Protein AF-0000000085184169 (afdb_homodimer)

pLDDT: mean 70.83, std 19.72, range [29.75, 92.44]

Nearest PDB structures (foldseek):
  7ytu-assembly1_A  TM=5.745E-01  e=2.292E+00  Vaccinia virus WR
  7ytt-assembly1_A  TM=5.102E-01  e=4.987E+00  Vaccinia virus WR
  7ytu-assembly1_A  TM=5.748E-01  e=1.901E+00  Vaccinia virus WR
  7ytt-assembly1_A  TM=4.605E-01  e=4.150E+00  Vaccinia virus WR

Structure (mmCIF, N/CA/C/O backbone):
data_AF-0000000085184169-model_v1
#
loop_
_entity.id
_entity.type
_entity.pdbx_description
1 polymer 'Uncharacterized protein'
#
loop_
_atom_site.group_PDB
_atom_site.id
_atom_site.type_symbol
_atom_site.label_atom_id
_atom_site.label_alt_id
_atom_site.label_comp_id
_atom_site.label_asym_id
_atom_site.label_entity_id
_atom_site.label_seq_id
_atom_site.pdbx_PDB_ins_code
_atom_site.Cartn_x
_atom_site.Cartn_y
_atom_site.Cartn_z
_atom_site.occupancy
_atom_site.B_iso_or_equiv
_atom_site.auth_seq_id
_atom_site.auth_comp_id
_atom_site.auth_asym_id
_atom_site.auth_atom_id
_atom_site.pdbx_PDB_model_num
ATOM 1 N N . MET A 1 1 ? -4.742 10.766 -18.672 1 29.75 1 MET A N 1
ATOM 2 C CA . MET A 1 1 ? -4.859 9.438 -19.266 1 29.75 1 MET A CA 1
ATOM 3 C C . MET A 1 1 ? -4 8.43 -18.516 1 29.75 1 MET A C 1
ATOM 5 O O . MET A 1 1 ? -2.791 8.617 -18.375 1 29.75 1 MET A O 1
ATOM 9 N N . THR A 1 2 ? -4.477 7.855 -17.516 1 32.53 2 THR A N 1
ATOM 10 C CA . THR A 1 2 ? -3.725 6.953 -16.641 1 32.53 2 THR A CA 1
ATOM 11 C C . THR A 1 2 ? -3.336 5.684 -17.391 1 32.53 2 THR A C 1
ATOM 13 O O . THR A 1 2 ? -4.191 5.016 -17.984 1 32.53 2 THR A O 1
ATOM 16 N N . LYS A 1 3 ? -2.145 5.668 -18.109 1 31.45 3 LYS A N 1
ATOM 17 C CA . LYS A 1 3 ? -1.745 4.461 -18.828 1 31.45 3 LYS A CA 1
ATOM 18 C C . LYS A 1 3 ? -1.496 3.307 -17.859 1 31.45 3 LYS A C 1
ATOM 20 O O . LYS A 1 3 ? -0.647 3.408 -16.969 1 31.45 3 LYS A O 1
ATOM 25 N N . ARG A 1 4 ? -2.508 2.557 -17.688 1 34.22 4 ARG A N 1
ATOM 26 C CA . ARG A 1 4 ? -2.357 1.307 -16.953 1 34.22 4 ARG A CA 1
ATOM 27 C C . ARG A 1 4 ? -1.488 0.318 -17.719 1 34.22 4 ARG A C 1
ATOM 29 O O . ARG A 1 4 ? -1.688 0.11 -18.922 1 34.22 4 ARG A O 1
ATOM 36 N N . THR A 1 5 ? -0.22 0.307 -17.391 1 34.56 5 THR A N 1
ATOM 37 C CA . THR A 1 5 ? 0.512 -0.772 -18.047 1 34.56 5 THR A CA 1
ATOM 38 C C . THR A 1 5 ?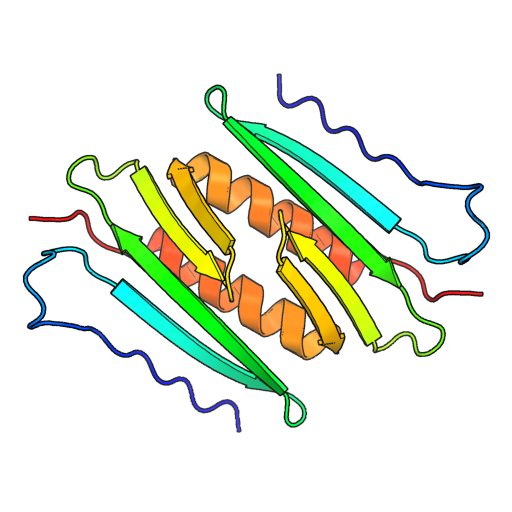 0.56 -2.012 -17.156 1 34.56 5 THR A C 1
ATOM 40 O O . THR A 1 5 ? 0.965 -1.933 -16 1 34.56 5 THR A O 1
ATOM 43 N N . VAL A 1 6 ? -0.327 -2.863 -17.344 1 34.16 6 VAL A N 1
ATOM 44 C CA . VAL A 1 6 ? -0.255 -4.172 -16.703 1 34.16 6 VAL A CA 1
ATOM 45 C C . VAL A 1 6 ? 0.747 -5.055 -17.453 1 34.16 6 VAL A C 1
ATOM 47 O O . VAL A 1 6 ? 0.653 -5.219 -18.672 1 34.16 6 VAL A O 1
ATOM 50 N N . LYS A 1 7 ? 1.965 -5 -17.016 1 36.88 7 LYS A N 1
ATOM 51 C CA . LYS A 1 7 ? 2.869 -5.949 -17.656 1 36.88 7 LYS A CA 1
ATOM 52 C C . LYS A 1 7 ? 2.824 -7.309 -16.969 1 36.88 7 LYS A C 1
ATOM 54 O O . LYS A 1 7 ? 2.871 -7.383 -15.734 1 36.88 7 LYS A O 1
ATOM 59 N N . THR A 1 8 ? 2.209 -8.148 -17.578 1 34.47 8 THR A N 1
ATOM 60 C CA . THR A 1 8 ? 2.252 -9.523 -17.109 1 34.47 8 THR A CA 1
ATOM 61 C C . THR A 1 8 ? 3.543 -10.211 -17.562 1 34.47 8 THR A C 1
ATOM 63 O O . THR A 1 8 ? 4.004 -10.008 -18.688 1 34.47 8 THR A O 1
ATOM 66 N N . PHE A 1 9 ? 4.527 -10.117 -16.781 1 35.84 9 PHE A N 1
ATOM 67 C CA . PHE A 1 9 ? 5.746 -10.758 -17.25 1 35.84 9 PHE A CA 1
ATOM 68 C C . PHE A 1 9 ? 5.543 -12.266 -17.406 1 35.84 9 PHE A C 1
ATOM 70 O O . PHE A 1 9 ? 5.109 -12.93 -16.453 1 35.84 9 PHE A O 1
ATOM 77 N N . GLU A 1 10 ? 5.145 -12.547 -18.688 1 34.81 10 GLU A N 1
ATOM 78 C CA . GLU A 1 10 ? 5.043 -13.969 -19.016 1 34.81 10 GLU A CA 1
ATOM 79 C C . GLU A 1 10 ? 6.344 -14.703 -18.703 1 34.81 10 GLU A C 1
ATOM 81 O O . GLU A 1 10 ? 6.324 -15.852 -18.266 1 34.81 10 GLU A O 1
ATOM 86 N N . GLU A 1 11 ? 7.457 -14.219 -19.359 1 36.12 11 GLU A N 1
ATOM 87 C CA . GLU A 1 11 ? 8.562 -15.133 -19.625 1 36.12 11 GLU A CA 1
ATOM 88 C C . GLU A 1 11 ? 9.445 -15.32 -18.391 1 36.12 11 GLU A C 1
ATOM 90 O O . GLU A 1 11 ? 10.469 -16 -18.453 1 36.12 11 GLU A O 1
ATOM 95 N N . ARG A 1 12 ? 9.656 -14.289 -17.609 1 37.22 12 ARG A N 1
ATOM 96 C CA . ARG A 1 12 ? 10.727 -14.727 -16.719 1 37.22 12 ARG A CA 1
ATOM 97 C C . ARG A 1 12 ? 10.297 -15.938 -15.898 1 37.22 12 ARG A C 1
ATOM 99 O O . ARG A 1 12 ? 9.117 -16.078 -15.562 1 37.22 12 ARG A O 1
ATOM 106 N N . PRO A 1 13 ? 11.227 -17.031 -15.852 1 34.22 13 PRO A N 1
ATOM 107 C CA . PRO A 1 13 ? 11.047 -18.297 -15.141 1 34.22 13 PRO A CA 1
ATOM 108 C C . PRO A 1 13 ? 10.305 -18.141 -13.82 1 34.22 13 PRO A C 1
ATOM 110 O O . PRO A 1 13 ? 9.797 -19.125 -13.266 1 34.22 13 PRO A O 1
ATOM 113 N N . LEU A 1 14 ? 10.836 -17.312 -12.891 1 37.56 14 LEU A N 1
ATOM 114 C CA . LEU A 1 14 ? 9.992 -17.531 -11.719 1 37.56 14 LEU A CA 1
ATOM 115 C C . LEU A 1 14 ? 8.531 -17.234 -12.039 1 37.56 14 LEU A C 1
ATOM 117 O O . LEU A 1 14 ? 8.211 -16.141 -12.516 1 37.56 14 LEU A O 1
ATOM 121 N N . ASP A 1 15 ? 7.762 -18.125 -12.625 1 38.25 15 ASP A N 1
ATOM 122 C CA . ASP A 1 15 ? 6.375 -18.375 -13.008 1 38.25 15 ASP A CA 1
ATOM 123 C C . ASP A 1 15 ? 5.422 -17.469 -12.219 1 38.25 15 ASP A C 1
ATOM 125 O O . ASP A 1 15 ? 4.219 -17.734 -12.156 1 38.25 15 ASP A O 1
ATOM 129 N N . HIS A 1 16 ? 6.062 -16.578 -11.469 1 48.12 16 HIS A N 1
ATOM 130 C CA . HIS A 1 16 ? 5.285 -15.773 -10.547 1 48.12 16 HIS A CA 1
ATOM 131 C C . HIS A 1 16 ? 4.582 -14.633 -11.273 1 48.12 16 HIS A C 1
ATOM 133 O O . HIS A 1 16 ? 5.148 -14.023 -12.1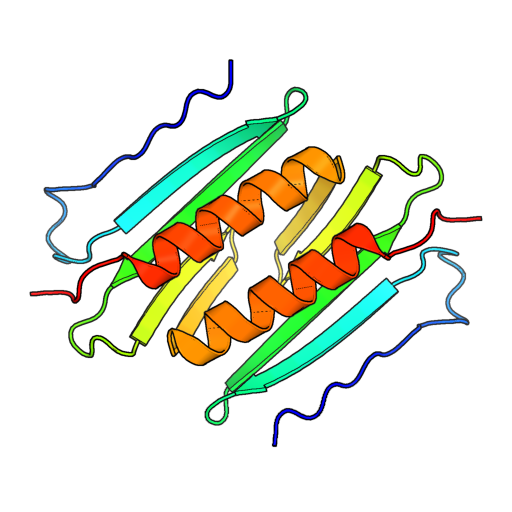8 1 48.12 16 HIS A O 1
ATOM 139 N N . ILE A 1 17 ? 3.297 -14.867 -11.445 1 48.12 17 ILE A N 1
ATOM 140 C CA . ILE A 1 17 ? 2.418 -13.836 -11.984 1 48.12 17 ILE A CA 1
ATOM 141 C C . ILE A 1 17 ? 2.682 -12.508 -11.273 1 48.12 17 ILE A C 1
ATOM 143 O O . ILE A 1 17 ? 2.625 -12.438 -10.039 1 48.12 17 ILE A O 1
ATOM 147 N N . ILE A 1 18 ? 3.604 -11.773 -12 1 56.69 18 ILE A N 1
ATOM 148 C CA . ILE A 1 18 ? 3.834 -10.422 -11.492 1 56.69 18 ILE A CA 1
ATOM 149 C C . ILE A 1 18 ? 2.812 -9.461 -12.094 1 56.69 18 ILE A C 1
ATOM 151 O O . ILE A 1 18 ? 2.611 -9.445 -13.312 1 56.69 18 ILE A O 1
ATOM 155 N N . GLU A 1 19 ? 1.921 -9.07 -11.328 1 58.66 19 GLU A N 1
ATOM 156 C CA . GLU A 1 19 ? 1.158 -7.906 -11.773 1 58.66 19 GLU A CA 1
ATOM 157 C C . GLU A 1 19 ? 1.869 -6.609 -11.406 1 58.66 19 GLU A C 1
ATOM 159 O O . GLU A 1 19 ? 2.209 -6.391 -10.242 1 58.66 19 GLU A O 1
ATOM 164 N N . SER A 1 20 ? 2.535 -6.004 -12.43 1 62.53 20 SER A N 1
ATOM 165 C CA . SER A 1 20 ? 3.146 -4.699 -12.195 1 62.53 20 SER A CA 1
ATOM 166 C C . SER A 1 20 ? 2.34 -3.586 -12.852 1 62.53 20 SER A C 1
ATOM 168 O O . SER A 1 20 ? 1.81 -3.762 -13.953 1 62.53 20 SER A O 1
ATOM 170 N N . GLU A 1 21 ? 1.986 -2.6 -12.109 1 65.94 21 GLU A N 1
ATOM 171 C CA . GLU A 1 21 ? 1.273 -1.44 -12.633 1 65.94 21 GLU A CA 1
ATOM 172 C C . GLU A 1 21 ? 2.004 -0.144 -12.297 1 65.94 21 GLU A C 1
ATOM 174 O O . GLU A 1 21 ? 2.635 -0.037 -11.242 1 65.94 21 GLU A O 1
ATOM 179 N N . THR A 1 22 ? 2.23 0.667 -13.273 1 68.62 22 THR A N 1
ATOM 180 C CA . THR A 1 22 ? 2.635 2.045 -13.016 1 68.62 22 THR A CA 1
ATOM 181 C C . THR A 1 22 ? 1.45 2.994 -13.18 1 68.62 22 THR A C 1
ATOM 183 O O . THR A 1 22 ? 0.812 3.02 -14.234 1 68.62 22 THR A O 1
ATOM 186 N N . VAL A 1 23 ? 0.993 3.582 -12.078 1 60.34 23 VAL A N 1
ATOM 187 C CA . VAL A 1 23 ? -0.113 4.535 -12.094 1 60.34 23 VAL A CA 1
ATOM 188 C C . VAL A 1 23 ? 0.431 5.957 -12.172 1 60.34 23 VAL A C 1
ATOM 190 O O . VAL A 1 23 ? 1.213 6.383 -11.32 1 60.34 23 VAL A O 1
ATOM 193 N N . ASP A 1 24 ? 0.303 6.547 -13.227 1 62.19 24 ASP A N 1
ATOM 194 C CA . ASP A 1 24 ? 0.698 7.941 -13.398 1 62.19 24 ASP A CA 1
ATOM 195 C C . ASP A 1 24 ? -0.417 8.891 -12.969 1 62.19 24 ASP A C 1
ATOM 197 O O . ASP A 1 24 ? -1.548 8.789 -13.445 1 62.19 24 ASP A O 1
ATOM 201 N N . TYR A 1 25 ? -0.152 9.445 -11.883 1 58.19 25 TYR A N 1
ATOM 202 C CA . TYR A 1 25 ? -1.092 10.445 -11.398 1 58.19 25 TYR A CA 1
ATOM 203 C C . TYR A 1 25 ? -0.384 11.766 -11.125 1 58.19 25 TYR A C 1
ATOM 205 O O . TYR A 1 25 ? 0.627 11.805 -10.414 1 58.19 25 TYR A O 1
ATOM 213 N N . ASP A 1 26 ? -1.024 12.898 -11.57 1 57.56 26 ASP A N 1
ATOM 214 C CA . ASP A 1 26 ? -0.534 14.266 -11.391 1 57.56 26 ASP A CA 1
ATOM 215 C C . ASP A 1 26 ? 0.969 14.344 -11.648 1 57.56 26 ASP A C 1
ATOM 217 O O . ASP A 1 26 ? 1.713 14.906 -10.852 1 57.56 26 ASP A O 1
ATOM 221 N N . ASN A 1 27 ? 1.417 13.617 -12.672 1 59.91 27 ASN A N 1
ATOM 222 C CA . ASN A 1 27 ? 2.805 13.602 -13.117 1 59.91 27 ASN A CA 1
ATOM 223 C C . ASN A 1 27 ? 3.691 12.805 -12.172 1 59.91 27 ASN A C 1
ATOM 225 O O . ASN A 1 27 ? 4.863 13.133 -11.984 1 59.91 27 ASN A O 1
ATOM 229 N N . ARG A 1 28 ? 2.977 12.133 -11.352 1 62.84 28 ARG A N 1
ATOM 230 C CA . ARG A 1 28 ? 3.748 11.219 -10.508 1 62.84 28 ARG A CA 1
ATOM 231 C C . ARG A 1 28 ? 3.387 9.773 -10.797 1 62.84 28 ARG A C 1
ATOM 233 O O . ARG A 1 28 ? 2.275 9.477 -11.25 1 62.84 28 ARG A O 1
ATOM 240 N N . SER A 1 29 ? 4.516 8.984 -10.719 1 68.12 29 SER A N 1
ATOM 241 C CA . SER A 1 29 ? 4.332 7.57 -11.047 1 68.12 29 SER A CA 1
ATOM 242 C C . SER A 1 29 ? 4.312 6.707 -9.789 1 68.12 29 SER A C 1
ATOM 244 O O . SER A 1 29 ? 5.102 6.922 -8.867 1 68.12 29 SER A O 1
ATOM 246 N N . PHE A 1 30 ? 3.156 5.902 -9.688 1 77.19 30 PHE A N 1
ATOM 247 C CA . PHE A 1 30 ? 3.043 4.855 -8.68 1 77.19 30 PHE A CA 1
ATOM 248 C C . PHE A 1 30 ? 3.207 3.477 -9.312 1 77.19 30 PHE A C 1
ATOM 250 O O . PHE A 1 30 ? 2.322 3.01 -10.031 1 77.19 30 PHE A O 1
ATOM 257 N N . ALA A 1 31 ? 4.48 3.021 -9.039 1 77.06 31 ALA A N 1
ATOM 258 C CA . ALA A 1 31 ? 4.77 1.71 -9.617 1 77.06 31 ALA A CA 1
ATOM 259 C C . ALA A 1 31 ? 4.809 0.635 -8.531 1 77.06 31 ALA A C 1
ATOM 261 O O . ALA A 1 31 ? 5.332 0.866 -7.438 1 77.06 31 ALA A O 1
ATOM 262 N N . PHE A 1 32 ? 4.133 -0.476 -8.805 1 83.44 32 PHE A N 1
ATOM 263 C CA . PHE A 1 32 ? 4.211 -1.62 -7.906 1 83.44 32 PHE A CA 1
ATOM 264 C C . PHE A 1 32 ? 4.281 -2.924 -8.695 1 83.44 32 PHE A C 1
ATOM 266 O O . PHE A 1 32 ? 4.008 -2.945 -9.898 1 83.44 32 PHE A O 1
ATOM 273 N N . SER A 1 33 ? 4.727 -3.977 -8.055 1 82.94 33 SER A N 1
ATOM 274 C CA . SER A 1 33 ? 4.68 -5.344 -8.562 1 82.94 33 SER A CA 1
ATOM 275 C C . SER A 1 33 ? 4.113 -6.301 -7.512 1 82.94 33 SER A C 1
ATOM 277 O O . SER A 1 33 ? 4.363 -6.137 -6.316 1 82.94 33 SER A O 1
ATOM 279 N N . VAL A 1 34 ? 3.334 -7.199 -7.957 1 85.19 34 VAL A N 1
ATOM 280 C CA . VAL A 1 34 ? 2.783 -8.242 -7.098 1 85.19 34 VAL A CA 1
ATOM 281 C C . VAL A 1 34 ? 3.127 -9.617 -7.672 1 85.19 34 VAL A C 1
ATOM 283 O O . VAL A 1 34 ? 2.93 -9.867 -8.859 1 85.19 34 VAL A O 1
ATOM 286 N N . PHE A 1 35 ? 3.682 -10.492 -6.719 1 82.56 35 PHE A N 1
ATOM 287 C CA . PHE A 1 35 ? 4.09 -11.836 -7.109 1 82.56 35 PHE A CA 1
ATOM 288 C C . PHE A 1 35 ? 3.264 -12.883 -6.379 1 82.56 35 PHE A C 1
ATOM 290 O O . PHE A 1 35 ? 3.174 -12.867 -5.148 1 82.56 35 PHE A O 1
ATOM 297 N N . GLY A 1 36 ? 2.646 -13.719 -7.164 1 82.38 36 GLY A N 1
ATOM 298 C CA . GLY A 1 36 ? 2.047 -14.898 -6.555 1 82.38 36 GLY A CA 1
ATOM 299 C C . GLY A 1 36 ? 3.057 -15.977 -6.215 1 82.38 36 GLY A C 1
ATOM 300 O O . GLY A 1 36 ? 4.117 -16.062 -6.836 1 82.38 36 GLY A O 1
ATOM 301 N N . HIS A 1 37 ? 2.777 -16.719 -5.184 1 83.44 37 HIS A N 1
ATOM 302 C CA . HIS A 1 37 ? 3.6 -17.859 -4.766 1 83.44 37 HIS A CA 1
ATOM 303 C C . HIS A 1 37 ? 2.865 -19.172 -4.969 1 83.44 37 HIS A C 1
ATOM 305 O O . HIS A 1 37 ? 1.68 -19.188 -5.305 1 83.44 37 HIS A O 1
ATOM 311 N N . GLU A 1 38 ? 3.633 -20.312 -4.828 1 81.94 38 GLU A N 1
ATOM 312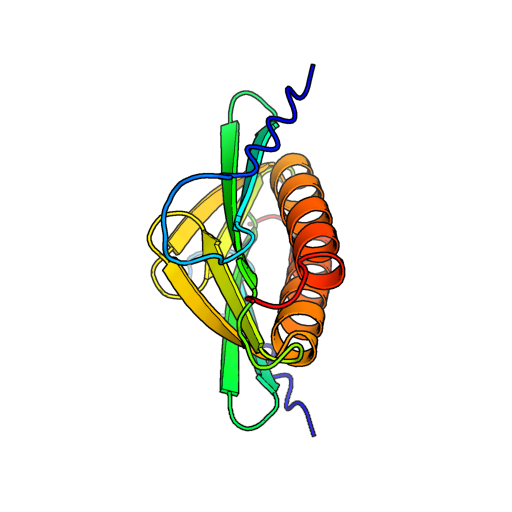 C CA . GLU A 1 38 ? 3.008 -21.641 -4.902 1 81.94 38 GLU A CA 1
ATOM 313 C C . GLU A 1 38 ? 1.861 -21.766 -3.902 1 81.94 38 GLU A C 1
ATOM 315 O O . GLU A 1 38 ? 0.799 -22.297 -4.23 1 81.94 38 GLU A O 1
ATOM 320 N N . ASP A 1 39 ? 2.15 -21.328 -2.641 1 85.12 39 ASP A N 1
ATOM 321 C CA . ASP A 1 39 ? 1.056 -21.172 -1.687 1 85.12 39 ASP A CA 1
ATOM 322 C C . ASP A 1 39 ? 0.159 -19.984 -2.068 1 85.12 39 ASP A C 1
ATOM 324 O O . ASP A 1 39 ? 0.589 -18.844 -2.031 1 85.12 39 ASP A O 1
ATOM 328 N N . PRO A 1 40 ? -1.062 -20.281 -2.518 1 86.69 40 PRO A N 1
ATOM 329 C CA . PRO A 1 40 ? -1.938 -19.219 -3.02 1 86.69 40 PRO A CA 1
ATOM 330 C C . PRO A 1 40 ? -2.254 -18.156 -1.961 1 86.69 40 PRO A C 1
ATOM 332 O O . PRO A 1 40 ? -2.766 -17.094 -2.287 1 86.69 40 PRO A O 1
ATOM 335 N N . ALA A 1 41 ? -1.99 -18.469 -0.724 1 88.44 41 ALA A N 1
ATOM 336 C CA . ALA A 1 41 ? -2.293 -17.516 0.343 1 88.44 41 ALA A CA 1
ATOM 337 C C . ALA A 1 41 ? -1.173 -16.5 0.502 1 88.44 41 ALA A C 1
ATOM 339 O O . ALA A 1 41 ? -1.35 -15.469 1.164 1 88.44 41 ALA A O 1
ATOM 340 N N . ILE A 1 42 ? -0.021 -16.766 -0.192 1 87.25 42 ILE A N 1
ATOM 341 C CA . ILE A 1 42 ? 1.154 -15.93 0.002 1 87.25 42 ILE A CA 1
ATOM 342 C C . ILE A 1 42 ? 1.39 -15.078 -1.242 1 87.25 42 ILE A C 1
ATOM 344 O O . ILE A 1 42 ? 1.281 -15.57 -2.369 1 87.25 42 ILE A O 1
ATOM 348 N N . VAL A 1 43 ? 1.583 -13.82 -1.069 1 87.06 43 VAL A N 1
ATOM 349 C CA . VAL A 1 43 ? 1.902 -12.914 -2.164 1 87.06 43 VAL A CA 1
ATOM 350 C C . VAL A 1 43 ? 3.082 -12.023 -1.771 1 87.06 43 VAL A C 1
ATOM 352 O O . VAL A 1 43 ? 3.266 -11.711 -0.593 1 87.06 43 VAL A O 1
ATOM 355 N N . THR A 1 44 ? 3.898 -11.68 -2.738 1 86.25 44 THR A N 1
ATOM 356 C CA . THR A 1 44 ? 4.957 -10.688 -2.576 1 86.25 44 THR A CA 1
ATOM 357 C C . THR A 1 44 ? 4.59 -9.383 -3.283 1 86.25 44 THR A C 1
ATOM 359 O O . THR A 1 44 ? 4.164 -9.398 -4.441 1 86.25 44 THR A O 1
ATOM 362 N N . VAL A 1 45 ? 4.668 -8.281 -2.527 1 88.06 45 VAL A N 1
ATOM 363 C CA . VAL A 1 45 ? 4.422 -6.953 -3.07 1 88.06 45 VAL A CA 1
ATOM 364 C C . VAL A 1 45 ? 5.727 -6.164 -3.117 1 88.06 45 VAL A C 1
ATOM 366 O O . VAL A 1 45 ? 6.512 -6.195 -2.168 1 88.06 45 VAL A O 1
ATOM 369 N N . ILE A 1 46 ? 5.922 -5.516 -4.266 1 85.75 46 ILE A N 1
ATOM 370 C CA . ILE A 1 46 ? 7.074 -4.641 -4.438 1 85.75 46 ILE A CA 1
ATOM 371 C C . ILE A 1 46 ? 6.602 -3.229 -4.777 1 85.75 46 ILE A C 1
ATOM 373 O O . ILE A 1 46 ? 5.871 -3.029 -5.75 1 85.75 46 ILE A O 1
ATOM 377 N N . ILE A 1 47 ? 6.914 -2.301 -3.887 1 84.81 47 ILE A N 1
ATOM 378 C CA . ILE A 1 47 ? 6.703 -0.879 -4.137 1 84.81 47 ILE A CA 1
ATOM 379 C C . ILE A 1 47 ? 8.031 -0.134 -4.039 1 84.81 47 ILE A C 1
ATOM 381 O O . ILE A 1 47 ? 8.633 -0.055 -2.965 1 84.81 47 ILE A O 1
ATOM 385 N N . GLY A 1 48 ? 8.43 0.474 -5.117 1 77.81 48 GLY A N 1
ATOM 386 C CA . GLY A 1 48 ? 9.758 1.076 -5.098 1 77.81 48 GLY A CA 1
ATOM 387 C C . GLY A 1 48 ? 10.852 0.103 -4.703 1 77.81 48 GLY A C 1
ATOM 388 O O . GLY A 1 48 ? 11.039 -0.929 -5.352 1 77.81 48 GLY A O 1
ATOM 389 N N . LYS A 1 49 ? 11.516 0.36 -3.566 1 77 49 LYS A N 1
ATOM 390 C CA . LYS A 1 49 ? 12.609 -0.488 -3.098 1 77 49 LYS A CA 1
ATOM 391 C C . LYS A 1 49 ? 12.141 -1.427 -1.989 1 77 49 LYS A C 1
ATOM 393 O O . LYS A 1 49 ? 12.922 -2.248 -1.496 1 77 49 LYS A O 1
ATOM 398 N N . GLU A 1 50 ? 10.914 -1.288 -1.649 1 80.88 50 GLU A N 1
ATOM 399 C CA . GLU A 1 50 ? 10.367 -2.119 -0.585 1 80.88 50 GLU A CA 1
ATOM 400 C C . GLU A 1 50 ? 9.75 -3.402 -1.146 1 80.88 50 GLU A C 1
ATOM 402 O O . GLU A 1 50 ? 9 -3.361 -2.119 1 80.88 50 GLU A O 1
ATOM 407 N N . GLN A 1 51 ? 10.234 -4.48 -0.576 1 82.81 51 GLN A N 1
ATOM 408 C CA . GLN A 1 51 ? 9.664 -5.785 -0.891 1 82.81 51 GLN A CA 1
ATOM 409 C C . GLN A 1 51 ? 9.133 -6.469 0.364 1 82.81 51 GLN A C 1
A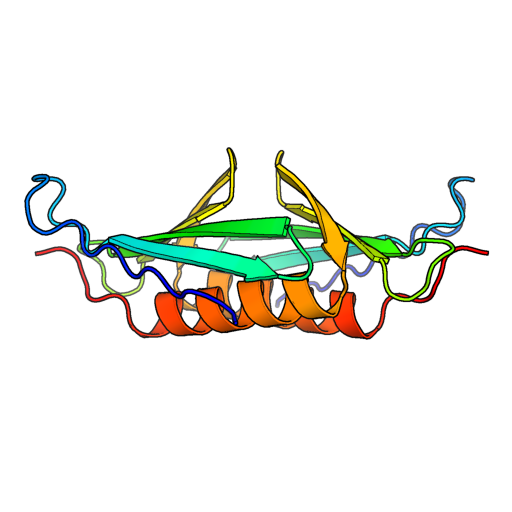TOM 411 O O . GLN A 1 51 ? 9.812 -6.516 1.391 1 82.81 51 GLN A O 1
ATOM 416 N N . ARG A 1 52 ? 7.863 -6.949 0.144 1 84.31 52 ARG A N 1
ATOM 417 C CA . ARG A 1 52 ? 7.254 -7.629 1.282 1 84.31 52 ARG A CA 1
ATOM 418 C C . ARG A 1 52 ? 6.535 -8.898 0.841 1 84.31 52 ARG A C 1
ATOM 420 O O . ARG A 1 52 ? 5.738 -8.875 -0.097 1 84.31 52 ARG A O 1
ATOM 427 N N . THR A 1 53 ? 6.855 -9.938 1.591 1 85.12 53 THR A N 1
ATOM 428 C CA . THR A 1 53 ? 6.176 -11.211 1.392 1 85.12 53 THR A CA 1
ATOM 429 C C . THR A 1 53 ? 5.316 -11.562 2.602 1 85.12 53 THR A C 1
ATOM 431 O O . THR A 1 53 ? 5.836 -11.836 3.684 1 85.12 53 THR A O 1
ATOM 434 N N . LEU A 1 54 ? 3.996 -11.477 2.441 1 87.38 54 LEU A N 1
ATOM 435 C CA . LEU A 1 54 ? 3.02 -11.773 3.486 1 87.38 54 LEU A CA 1
ATOM 436 C C . LEU A 1 54 ? 1.837 -12.555 2.92 1 87.38 54 LEU A C 1
ATOM 438 O O . LEU A 1 54 ? 1.787 -12.828 1.72 1 87.38 54 LEU A O 1
ATOM 442 N N . SER A 1 55 ? 0.995 -12.945 3.803 1 86.56 55 SER A N 1
ATOM 443 C CA . SER A 1 55 ? -0.26 -13.516 3.32 1 86.56 55 SE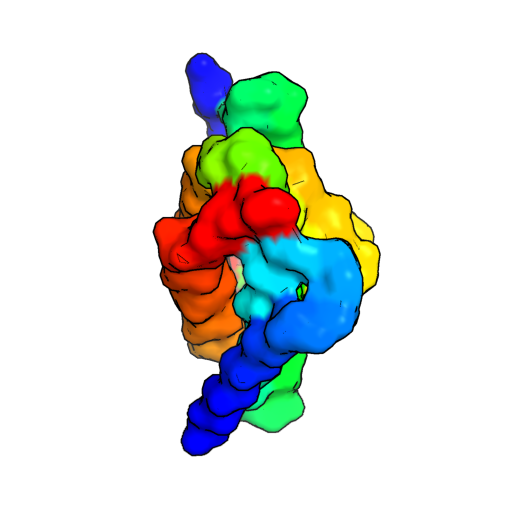R A CA 1
ATOM 444 C C . SER A 1 55 ? -1.089 -12.469 2.58 1 86.56 55 SER A C 1
ATOM 446 O O . SER A 1 55 ? -0.988 -11.273 2.861 1 86.56 55 SER A O 1
ATOM 448 N N . ARG A 1 56 ? -1.97 -12.914 1.637 1 87.12 56 ARG A N 1
ATOM 449 C CA . ARG A 1 56 ? -2.904 -12.039 0.938 1 87.12 56 ARG A CA 1
ATOM 450 C C . ARG A 1 56 ? -3.771 -11.266 1.926 1 87.12 56 ARG A C 1
ATOM 452 O O . ARG A 1 56 ? -4.008 -10.07 1.747 1 87.12 56 ARG A O 1
ATOM 459 N N . ASP A 1 57 ? -4.188 -11.977 2.979 1 87 57 ASP A N 1
ATOM 460 C CA . ASP A 1 57 ? -5.051 -11.344 3.971 1 87 57 ASP A CA 1
ATOM 461 C C . ASP A 1 57 ? -4.312 -10.234 4.719 1 87 57 ASP A C 1
ATOM 463 O O . ASP A 1 57 ? -4.875 -9.172 4.973 1 87 57 ASP A O 1
ATOM 467 N N . ALA A 1 58 ? -3.078 -10.508 5.07 1 85.62 58 ALA A N 1
ATOM 468 C CA . ALA A 1 58 ? -2.285 -9.508 5.781 1 85.62 58 ALA A CA 1
ATOM 469 C C . ALA A 1 58 ? -2.057 -8.266 4.918 1 85.62 58 ALA A C 1
ATOM 471 O O . ALA A 1 58 ? -2.182 -7.141 5.395 1 85.62 58 ALA A O 1
ATOM 472 N N . HIS A 1 59 ? -1.695 -8.477 3.613 1 90.25 59 HIS A N 1
ATOM 473 C CA . HIS A 1 59 ? -1.535 -7.359 2.688 1 90.25 59 HIS A CA 1
ATOM 474 C C . HIS A 1 59 ? -2.836 -6.578 2.537 1 90.25 59 HIS A C 1
ATOM 476 O O . HIS A 1 59 ? -2.84 -5.348 2.615 1 90.25 59 HIS A O 1
ATOM 482 N N . THR A 1 60 ? -3.957 -7.309 2.326 1 89.75 60 THR A N 1
ATOM 483 C CA . THR A 1 60 ? -5.246 -6.664 2.09 1 89.75 60 THR A CA 1
ATOM 484 C C . THR A 1 60 ? -5.648 -5.805 3.285 1 89.75 60 THR A C 1
ATOM 486 O O . THR A 1 60 ? -6.066 -4.656 3.119 1 89.75 60 THR A O 1
ATOM 489 N N . GLU A 1 61 ? -5.488 -6.336 4.422 1 87.44 61 GLU A N 1
ATOM 490 C CA . GLU A 1 61 ? -5.812 -5.57 5.621 1 87.44 61 GLU A CA 1
ATOM 491 C C . GLU A 1 61 ? -4.898 -4.355 5.762 1 87.44 61 GLU A C 1
ATOM 493 O O . GLU A 1 61 ? -5.371 -3.244 6.016 1 87.44 61 GLU A O 1
ATOM 498 N N . GLY A 1 62 ? -3.586 -4.641 5.629 1 87.12 62 GLY A N 1
ATOM 499 C CA . GLY A 1 62 ? -2.623 -3.557 5.762 1 87.12 62 GLY A CA 1
ATOM 500 C C . GLY A 1 62 ? -2.869 -2.416 4.793 1 87.12 62 GLY A C 1
ATOM 501 O O . GLY A 1 62 ? -2.91 -1.252 5.195 1 87.12 62 GLY A O 1
ATOM 502 N N . PHE A 1 63 ? -3.074 -2.721 3.502 1 91.12 63 PHE A N 1
ATOM 503 C CA . PHE A 1 63 ? -3.252 -1.674 2.5 1 91.12 63 PHE A CA 1
ATOM 504 C C . PHE A 1 63 ? -4.629 -1.032 2.627 1 91.12 63 PHE A C 1
ATOM 506 O O . PHE A 1 63 ? -4.801 0.148 2.312 1 91.12 63 PHE A O 1
ATOM 513 N N . THR A 1 64 ? -5.656 -1.748 3.109 1 92.31 64 THR A N 1
ATOM 514 C CA . THR A 1 64 ? -6.957 -1.143 3.373 1 92.31 64 THR A CA 1
ATOM 515 C C . THR A 1 64 ? -6.852 -0.086 4.469 1 92.31 64 THR A C 1
ATOM 517 O O . THR A 1 64 ? -7.391 1.014 4.336 1 92.31 64 THR A O 1
ATOM 520 N N . ARG A 1 65 ? -6.121 -0.472 5.52 1 86.25 65 ARG A N 1
ATOM 521 C CA . ARG A 1 65 ? -5.922 0.476 6.609 1 86.25 65 ARG A CA 1
ATOM 522 C C . ARG A 1 65 ? -5.102 1.677 6.152 1 86.25 65 ARG A C 1
ATOM 524 O O . ARG A 1 65 ? -5.355 2.807 6.57 1 86.25 65 ARG A O 1
ATOM 531 N N . LEU A 1 66 ? -4.082 1.427 5.324 1 89.31 66 LEU A N 1
ATOM 532 C CA . LEU A 1 66 ? -3.271 2.504 4.762 1 89.31 66 LEU A CA 1
ATOM 533 C C . LEU A 1 66 ? -4.133 3.453 3.936 1 89.31 66 LEU A C 1
ATOM 535 O O . LEU A 1 66 ? -4.027 4.676 4.074 1 89.31 66 LEU A O 1
ATOM 539 N N . LEU A 1 67 ? -4.996 2.889 3.094 1 92.44 67 LEU A N 1
ATOM 540 C CA . LEU A 1 67 ? -5.891 3.699 2.273 1 92.44 67 LEU A CA 1
ATOM 541 C C . LEU A 1 67 ? -6.801 4.555 3.148 1 92.44 67 LEU A C 1
ATOM 543 O O . LEU A 1 67 ? -7.02 5.734 2.857 1 92.44 67 LEU A O 1
ATOM 547 N N . ASP A 1 68 ? -7.297 3.984 4.18 1 88.62 68 ASP A N 1
ATOM 548 C CA . ASP A 1 68 ? -8.148 4.723 5.109 1 88.62 68 ASP A CA 1
ATOM 549 C C . ASP A 1 68 ? -7.387 5.871 5.762 1 88.62 68 ASP A C 1
ATOM 551 O O . ASP A 1 68 ? -7.922 6.973 5.906 1 88.62 68 ASP A O 1
ATOM 555 N N . ALA A 1 69 ? -6.113 5.574 6.156 1 85 69 ALA A N 1
ATOM 556 C CA . ALA A 1 69 ? -5.273 6.59 6.785 1 85 69 ALA A CA 1
ATOM 557 C C . ALA A 1 69 ? -5.008 7.75 5.832 1 85 69 ALA A C 1
ATOM 559 O O . ALA A 1 69 ? -5.023 8.914 6.238 1 85 69 ALA A O 1
ATOM 560 N N . ILE A 1 70 ? -4.738 7.395 4.555 1 89.69 70 ILE A N 1
ATOM 561 C CA . ILE A 1 70 ? -4.465 8.406 3.543 1 89.69 70 ILE A CA 1
ATOM 562 C C . ILE A 1 70 ? -5.668 9.344 3.408 1 89.69 70 ILE A C 1
ATOM 564 O O . ILE A 1 70 ? -5.504 10.555 3.238 1 89.69 70 ILE A O 1
ATOM 568 N N . LYS A 1 71 ? -6.852 8.828 3.461 1 89.06 71 LYS A N 1
ATOM 569 C CA . LYS A 1 71 ? -8.078 9.602 3.277 1 89.06 71 LYS A CA 1
ATOM 570 C C . LYS A 1 71 ? -8.359 10.477 4.496 1 89.06 71 LYS A C 1
ATOM 572 O O . LYS A 1 71 ? -8.992 11.523 4.379 1 89.06 71 LYS A O 1
ATOM 577 N N . ARG A 1 72 ? -7.805 10.102 5.578 1 84.56 72 ARG A N 1
ATOM 578 C CA . ARG A 1 72 ? -8.258 10.75 6.805 1 84.56 72 ARG A CA 1
ATOM 579 C C . ARG A 1 72 ? -7.191 11.703 7.344 1 84.56 72 ARG A C 1
ATOM 581 O O . ARG A 1 72 ? -7.484 12.57 8.164 1 84.56 72 ARG A O 1
ATOM 588 N N . VAL A 1 73 ? -5.938 11.516 6.961 1 81.25 73 VAL A N 1
ATOM 589 C CA . VAL A 1 73 ? -4.855 12.281 7.57 1 81.25 73 VAL A CA 1
ATOM 590 C C . VAL A 1 73 ? -5.09 13.773 7.344 1 81.25 73 VAL A C 1
ATOM 592 O O . VAL A 1 73 ? -5.305 14.211 6.211 1 81.25 73 VAL A O 1
ATOM 595 N N . PRO A 1 74 ? -5.156 14.508 8.367 1 80.5 74 PRO A N 1
ATOM 596 C CA . PRO A 1 74 ? -5.371 15.953 8.227 1 80.5 74 PRO A CA 1
ATOM 597 C C . PRO A 1 74 ? -4.156 16.672 7.641 1 80.5 74 PRO A C 1
ATOM 599 O O . PRO A 1 74 ? -3.053 16.125 7.637 1 80.5 74 PRO A O 1
ATOM 602 N N . PRO A 1 75 ? -4.48 17.828 7.066 1 77.94 75 PRO A N 1
ATOM 603 C CA . PRO A 1 75 ? -3.35 18.641 6.621 1 77.94 75 PRO A CA 1
ATOM 604 C C . PRO A 1 75 ? -2.445 19.062 7.773 1 77.94 75 PRO A C 1
ATOM 606 O O . PRO A 1 75 ? -2.889 19.125 8.922 1 77.94 75 PRO A O 1
ATOM 609 N N . ALA A 1 76 ? -1.093 19.203 7.387 1 69.5 76 ALA A N 1
ATOM 610 C CA . ALA A 1 76 ? -0.179 19.781 8.375 1 69.5 76 ALA A CA 1
ATOM 611 C C . ALA A 1 76 ? -0.54 21.234 8.688 1 69.5 76 ALA A C 1
ATOM 613 O O . ALA A 1 76 ? -1.132 21.922 7.852 1 69.5 76 ALA A O 1
ATOM 614 N N . ARG A 1 77 ? -0.454 21.594 10.023 1 65.19 77 ARG A N 1
ATOM 615 C CA . ARG A 1 77 ? -0.674 22.984 10.43 1 65.19 77 ARG A CA 1
ATOM 616 C C . ARG A 1 77 ? 0.615 23.797 10.336 1 65.19 77 ARG A C 1
ATOM 618 O O . ARG A 1 77 ? 1.708 23.25 10.523 1 65.19 77 ARG A O 1
ATOM 625 N N . MET B 1 1 ? -5.797 -11.383 16.469 1 33.53 1 MET B N 1
ATOM 626 C CA . MET B 1 1 ? -6.16 -10.086 17.031 1 33.53 1 MET B CA 1
ATOM 627 C C . MET B 1 1 ? -5.254 -8.984 16.5 1 33.53 1 MET B C 1
ATOM 629 O O . MET B 1 1 ? -4.027 -9.078 16.594 1 33.53 1 MET B O 1
ATOM 633 N N . THR B 1 2 ? -5.605 -8.305 15.469 1 37.16 2 THR B N 1
ATOM 634 C CA . THR B 1 2 ? -4.809 -7.281 14.805 1 37.16 2 THR B CA 1
ATOM 635 C C . THR B 1 2 ? -4.68 -6.035 15.68 1 37.16 2 THR B C 1
ATOM 637 O O . THR B 1 2 ? -5.68 -5.496 16.141 1 37.16 2 THR B O 1
ATOM 640 N N . LYS B 1 3 ? -3.6 -5.977 16.562 1 38.44 3 LYS B N 1
ATOM 641 C CA . LYS B 1 3 ? -3.432 -4.781 17.375 1 38.44 3 LYS B CA 1
ATOM 642 C C . LYS B 1 3 ? -3.115 -3.562 16.516 1 38.44 3 LYS B C 1
ATOM 644 O O . LYS B 1 3 ? -2.178 -3.588 15.711 1 38.44 3 LYS B O 1
ATOM 649 N N . ARG B 1 4 ? -4.156 -2.82 16.234 1 40 4 ARG B N 1
ATOM 650 C CA . ARG B 1 4 ? -3.984 -1.52 15.594 1 40 4 ARG B CA 1
ATOM 651 C C . ARG B 1 4 ? -3.307 -0.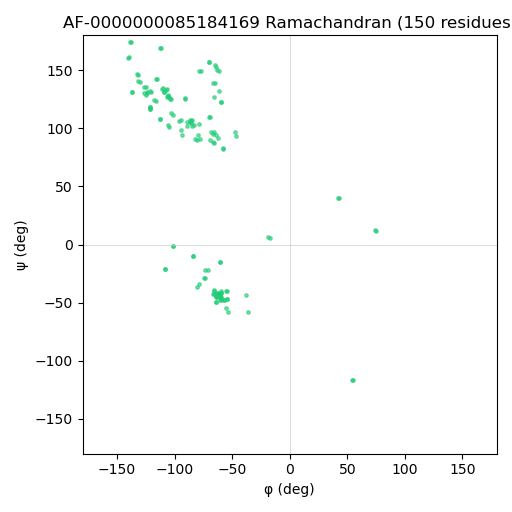531 16.531 1 40 4 ARG B C 1
ATOM 653 O O . ARG B 1 4 ? -3.723 -0.382 17.688 1 40 4 ARG B O 1
ATOM 660 N N . THR B 1 5 ? -2.049 -0.415 16.375 1 41.44 5 THR B N 1
ATOM 661 C CA . THR B 1 5 ? -1.516 0.699 17.156 1 41.44 5 THR B CA 1
ATOM 662 C C . THR B 1 5 ? -1.442 1.964 16.297 1 41.44 5 THR B C 1
ATOM 664 O O . THR B 1 5 ? -0.87 1.951 15.211 1 41.44 5 THR B O 1
ATOM 667 N N . VAL B 1 6 ? -2.389 2.834 16.391 1 40.41 6 VAL B N 1
ATOM 668 C CA . VAL B 1 6 ? -2.34 4.156 15.781 1 40.41 6 VAL B CA 1
ATOM 669 C C . VAL B 1 6 ? -1.502 5.098 16.641 1 40.41 6 VAL B C 1
ATOM 671 O O . VAL B 1 6 ? -1.761 5.242 17.844 1 40.41 6 VAL B O 1
ATOM 674 N N . LYS B 1 7 ? -0.236 5.23 16.328 1 42.03 7 LYS B N 1
ATOM 675 C CA . LYS B 1 7 ? 0.524 6.238 17.062 1 42.03 7 LYS B CA 1
ATOM 676 C C . LYS B 1 7 ? 0.393 7.609 16.406 1 42.03 7 LYS B C 1
ATOM 678 O O . LYS B 1 7 ? 0.526 7.734 15.18 1 42.03 7 LYS B O 1
ATOM 683 N N . THR B 1 8 ? -0.353 8.445 16.984 1 40 8 THR B N 1
ATOM 684 C CA . THR B 1 8 ? -0.412 9.836 16.547 1 40 8 THR B CA 1
ATOM 685 C C . THR B 1 8 ? 0.74 10.641 17.141 1 40 8 THR B C 1
ATOM 687 O O . THR B 1 8 ? 1.088 10.461 18.312 1 40 8 THR B O 1
ATOM 690 N N . PHE B 1 9 ? 1.796 10.703 16.453 1 38.19 9 PHE B N 1
ATOM 691 C CA . PHE B 1 9 ? 2.863 11.484 17.062 1 38.19 9 PHE B CA 1
ATOM 692 C C . PHE B 1 9 ? 2.473 12.953 17.156 1 38.19 9 PHE B C 1
ATOM 694 O O . PHE B 1 9 ? 2.178 13.586 16.141 1 38.19 9 PHE B O 1
ATOM 701 N N . GLU B 1 10 ? 1.802 13.164 18.297 1 37.22 10 GLU B N 1
ATOM 702 C CA . GLU B 1 10 ? 1.508 14.57 18.562 1 37.22 10 GLU B CA 1
ATOM 703 C C . GLU B 1 10 ? 2.779 15.414 18.547 1 37.22 10 GLU B C 1
ATOM 705 O O . GLU B 1 10 ? 2.77 16.547 18.062 1 37.22 10 GLU B O 1
ATOM 710 N N . GLU B 1 11 ? 3.717 14.961 19.391 1 38.28 11 GLU B N 1
ATOM 711 C CA . GLU B 1 11 ? 4.691 15.938 19.859 1 38.28 11 GLU B CA 1
ATOM 712 C C . GLU B 1 11 ? 5.77 16.188 18.797 1 38.28 11 GLU B C 1
ATOM 714 O O . GLU B 1 11 ? 6.703 16.969 19.031 1 38.28 11 GLU B O 1
ATOM 719 N N . ARG B 1 12 ? 6.125 15.195 18.047 1 38.75 12 ARG B N 1
ATOM 720 C CA . ARG B 1 12 ? 7.246 15.68 17.25 1 38.75 12 ARG B CA 1
ATOM 721 C C . ARG B 1 12 ? 6.805 16.781 16.297 1 38.75 12 ARG B C 1
ATOM 723 O O . ARG B 1 12 ? 5.691 16.75 15.766 1 38.75 12 ARG B O 1
ATOM 730 N N . PRO B 1 13 ? 7.559 17.969 16.375 1 35.56 13 PRO B N 1
ATOM 731 C CA . PRO B 1 13 ? 7.352 19.156 15.539 1 35.56 13 PRO B CA 1
ATOM 732 C C . PRO B 1 13 ? 6.984 18.797 14.094 1 35.56 13 PRO B C 1
ATOM 734 O O . PRO B 1 13 ? 6.77 19.688 13.273 1 35.56 13 PRO B O 1
ATOM 737 N N . LEU B 1 14 ? 7.625 17.859 13.484 1 38.62 14 LEU B N 1
ATOM 738 C CA . LEU B 1 14 ? 7.016 17.984 12.164 1 38.62 14 LEU B CA 1
ATOM 739 C C . LEU B 1 14 ? 5.504 17.797 12.25 1 38.62 14 LEU B C 1
ATOM 741 O O . LEU B 1 14 ? 5.02 16.797 12.797 1 38.62 14 LEU B O 1
ATOM 745 N N . ASP B 1 15 ? 4.711 18.797 12.578 1 38.88 15 ASP B N 1
ATOM 746 C CA . ASP B 1 15 ? 3.291 19.141 12.609 1 38.88 15 ASP B CA 1
ATOM 747 C C . ASP B 1 15 ? 2.48 18.188 11.719 1 38.88 15 ASP B C 1
ATOM 749 O O . ASP B 1 15 ? 1.317 18.469 11.414 1 38.88 15 ASP B O 1
ATOM 753 N N . HIS B 1 16 ? 3.205 17.188 11.211 1 47.69 16 HIS B N 1
ATOM 754 C CA . HIS B 1 16 ? 2.609 16.297 10.219 1 47.69 16 HIS B CA 1
ATOM 755 C C . HIS B 1 16 ? 1.92 15.117 10.898 1 47.69 16 HIS B C 1
ATOM 757 O O . HIS B 1 16 ? 2.416 14.586 11.891 1 47.69 16 HIS B O 1
ATOM 763 N N . ILE B 1 17 ? 0.655 15.25 10.938 1 49.38 17 ILE B N 1
ATOM 764 C CA . ILE B 1 17 ? -0.172 14.141 11.414 1 49.38 17 ILE B CA 1
ATOM 765 C C . ILE B 1 17 ? 0.268 12.844 10.742 1 49.38 17 ILE B C 1
ATOM 767 O O . ILE B 1 17 ? 0.316 12.758 9.508 1 49.38 17 ILE B O 1
ATOM 771 N N . ILE B 1 18 ? 1.136 12.148 11.586 1 57.66 18 ILE B N 1
ATOM 772 C CA . ILE B 1 18 ? 1.543 10.828 11.117 1 57.66 18 ILE B CA 1
ATOM 773 C C . ILE B 1 18 ? 0.557 9.781 11.617 1 57.66 18 ILE B C 1
ATOM 775 O O . ILE B 1 18 ? 0.245 9.727 12.812 1 57.66 18 ILE B O 1
ATOM 779 N N . GLU B 1 19 ? -0.234 9.328 10.758 1 60.38 19 GLU B N 1
ATOM 780 C CA . GLU B 1 19 ? -0.915 8.094 11.125 1 60.38 19 GLU B CA 1
ATOM 781 C C . GLU B 1 19 ? -0.04 6.875 10.844 1 60.38 19 GLU B C 1
ATOM 783 O O . GLU B 1 19 ? 0.44 6.699 9.719 1 60.38 19 GLU B O 1
ATOM 788 N N . SER B 1 20 ? 0.543 6.332 11.938 1 63.91 20 SER B N 1
ATOM 789 C CA . SER B 1 20 ? 1.297 5.094 11.773 1 63.91 20 SER B CA 1
ATOM 790 C C . SER B 1 20 ? 0.532 3.9 12.344 1 63.91 20 SER B C 1
ATOM 792 O O . SER B 1 20 ? -0.129 4.02 13.375 1 63.91 20 SER B O 1
ATOM 794 N N . GLU B 1 21 ? 0.387 2.881 11.578 1 67.06 21 GLU B N 1
ATOM 795 C CA . GLU B 1 21 ? -0.269 1.655 12.023 1 67.06 21 GLU B CA 1
ATOM 796 C C . GLU B 1 21 ? 0.617 0.436 11.789 1 67.06 21 GLU B C 1
ATOM 798 O O . GLU B 1 21 ? 1.37 0.389 10.812 1 67.06 21 GLU B O 1
ATOM 803 N N . THR B 1 22 ? 0.772 -0.355 12.773 1 70.06 22 THR B N 1
ATOM 804 C CA . THR B 1 22 ? 1.331 -1.689 12.578 1 70.06 22 THR B CA 1
ATOM 805 C C . THR B 1 22 ? 0.231 -2.746 12.617 1 70.06 22 THR B C 1
ATOM 807 O O . THR B 1 22 ? -0.517 -2.84 13.594 1 70.06 22 THR B O 1
ATOM 810 N N . VAL B 1 23 ? -0.013 -3.389 11.484 1 62.59 23 VAL B N 1
ATOM 811 C CA . VAL B 1 23 ? -1.021 -4.438 11.375 1 62.59 23 VAL B CA 1
ATOM 812 C C . VAL B 1 23 ? -0.363 -5.805 11.531 1 62.59 23 VAL B C 1
ATOM 814 O O . VAL B 1 23 ? 0.535 -6.164 10.766 1 62.59 23 VAL B O 1
ATOM 817 N N . ASP B 1 24 ? -0.545 -6.379 12.555 1 64.31 24 ASP B N 1
ATOM 818 C CA . ASP B 1 24 ? -0.036 -7.727 12.797 1 64.31 24 ASP B CA 1
ATOM 819 C C . ASP B 1 24 ? -0.998 -8.781 12.258 1 64.31 24 ASP B C 1
ATOM 821 O O . ASP B 1 24 ? -2.178 -8.797 12.617 1 64.31 24 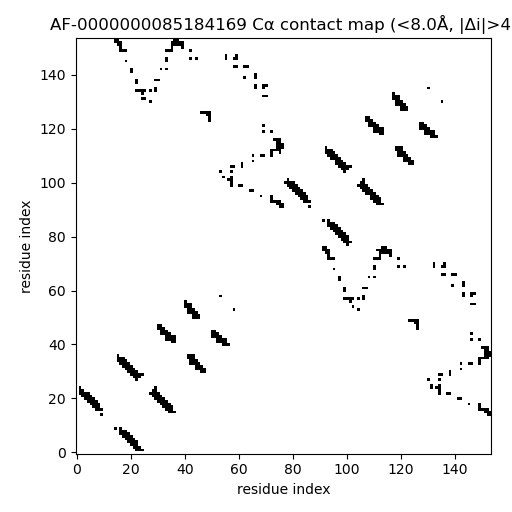ASP B O 1
ATOM 825 N N . TYR B 1 25 ? -0.562 -9.328 11.234 1 60.66 25 TYR B N 1
ATOM 826 C CA . TYR B 1 25 ? -1.331 -10.422 10.648 1 60.66 25 TYR B CA 1
ATOM 827 C C . TYR B 1 25 ? -0.461 -11.656 10.453 1 60.66 25 TYR B C 1
ATOM 829 O O . TYR B 1 25 ? 0.624 -11.578 9.875 1 60.66 25 TYR B O 1
ATOM 837 N N . ASP B 1 26 ? -1.021 -12.859 10.836 1 59.03 26 ASP B N 1
ATOM 838 C CA . ASP B 1 26 ? -0.37 -14.164 10.719 1 59.03 26 ASP B CA 1
ATOM 839 C C . ASP B 1 26 ? 1.094 -14.086 11.148 1 59.03 26 ASP B C 1
ATOM 841 O O . ASP B 1 26 ? 1.98 -14.562 10.438 1 59.03 26 ASP B O 1
ATOM 845 N N . ASN B 1 27 ? 1.336 -13.32 12.211 1 60.88 27 ASN B N 1
ATOM 846 C CA . ASN B 1 27 ? 2.65 -13.156 12.82 1 60.88 27 ASN B CA 1
ATOM 847 C C . ASN B 1 27 ? 3.561 -12.273 11.969 1 60.88 27 ASN B C 1
ATOM 849 O O . ASN B 1 27 ? 4.77 -12.5 11.914 1 60.88 27 ASN B O 1
ATOM 853 N N . ARG B 1 28 ? 2.887 -11.672 11.062 1 63.75 28 ARG B N 1
ATOM 854 C CA . ARG B 1 28 ? 3.66 -10.695 10.305 1 63.75 28 ARG B CA 1
ATOM 855 C C . ARG B 1 28 ? 3.123 -9.281 10.523 1 63.75 28 ARG B C 1
ATOM 857 O O . ARG B 1 28 ? 1.942 -9.102 10.828 1 63.75 28 ARG B O 1
ATOM 864 N N . SER B 1 29 ? 4.172 -8.398 10.578 1 69.5 29 SER B N 1
ATOM 865 C CA . SER B 1 29 ? 3.807 -7.012 10.867 1 69.5 29 SER B CA 1
ATOM 866 C C . SER B 1 29 ? 3.85 -6.156 9.602 1 69.5 29 SER B C 1
ATOM 868 O O . SER B 1 29 ? 4.77 -6.281 8.797 1 69.5 29 SER B O 1
ATOM 870 N N . PHE B 1 30 ? 2.65 -5.492 9.352 1 78.38 30 PHE B N 1
ATOM 871 C CA . PHE B 1 30 ? 2.543 -4.465 8.328 1 78.38 30 PHE B CA 1
ATOM 872 C C . PHE B 1 30 ? 2.49 -3.076 8.953 1 78.38 30 PHE B C 1
ATOM 874 O O . PHE B 1 30 ? 1.481 -2.699 9.555 1 78.38 30 PHE B O 1
ATOM 881 N N . ALA B 1 31 ? 3.734 -2.488 8.844 1 77.31 31 ALA B N 1
ATOM 882 C CA . ALA B 1 31 ? 3.816 -1.153 9.438 1 77.31 31 ALA B CA 1
ATOM 883 C C . ALA B 1 31 ? 3.871 -0.079 8.352 1 77.31 31 ALA B C 1
ATOM 885 O O . ALA B 1 31 ? 4.535 -0.253 7.332 1 77.31 31 ALA B O 1
ATOM 886 N N . PHE B 1 32 ? 3.066 0.968 8.547 1 83.56 32 PHE B N 1
ATOM 887 C CA . PHE B 1 32 ? 3.133 2.117 7.652 1 83.56 32 PHE B CA 1
ATOM 888 C C . PHE B 1 32 ? 2.988 3.42 8.43 1 83.56 32 PHE B C 1
ATOM 890 O O . PHE B 1 32 ? 2.568 3.412 9.594 1 83.56 32 PHE B O 1
ATOM 897 N N . SER B 1 33 ? 3.42 4.52 7.84 1 82.19 33 SER B N 1
ATOM 898 C CA . SER B 1 33 ? 3.184 5.879 8.32 1 82.19 33 SER B CA 1
ATOM 899 C C . SER B 1 33 ? 2.646 6.773 7.211 1 82.19 33 SER B C 1
ATOM 901 O O . SER B 1 33 ? 3.037 6.633 6.051 1 82.19 33 SER B O 1
ATOM 903 N N . VAL B 1 34 ? 1.715 7.586 7.559 1 84.56 34 VAL B N 1
ATOM 904 C CA . VAL B 1 34 ? 1.164 8.578 6.637 1 84.56 34 VAL B CA 1
ATOM 905 C C . VAL B 1 34 ? 1.301 9.969 7.238 1 84.56 34 VAL B C 1
ATOM 907 O O . VAL B 1 34 ? 0.959 10.188 8.406 1 84.56 34 VAL B O 1
ATOM 910 N N . PHE B 1 35 ? 1.856 10.898 6.332 1 82 35 PHE B N 1
ATOM 911 C CA . PHE B 1 35 ? 2.072 12.281 6.758 1 82 35 PHE B CA 1
ATOM 912 C C . PHE B 1 35 ? 1.235 13.242 5.922 1 82 35 PHE B C 1
ATOM 914 O O . PHE B 1 35 ? 1.293 13.219 4.691 1 82 35 PHE B O 1
ATOM 921 N N . GLY B 1 36 ? 0.456 14.016 6.633 1 82 36 GLY B N 1
ATOM 922 C CA . GLY B 1 36 ? -0.182 15.125 5.945 1 82 36 GLY B CA 1
ATOM 923 C C . GLY B 1 36 ? 0.747 16.297 5.73 1 82 36 GLY B C 1
ATOM 924 O O . GLY B 1 36 ? 1.705 16.484 6.484 1 82 36 GLY B O 1
ATOM 925 N N . HIS B 1 37 ? 0.51 17.016 4.66 1 83.5 37 HIS B N 1
ATOM 926 C CA . HIS B 1 37 ? 1.258 18.219 4.348 1 83.5 37 HIS B CA 1
ATOM 927 C C . HIS B 1 37 ? 0.374 19.453 4.457 1 83.5 37 HIS B C 1
ATOM 929 O O . HIS B 1 37 ? -0.84 19.344 4.648 1 83.5 37 HIS B O 1
ATOM 935 N N . GLU B 1 38 ? 1.044 20.688 4.406 1 82.19 38 GLU B N 1
ATOM 936 C CA . GLU B 1 38 ? 0.276 21.922 4.402 1 82.19 38 GLU B CA 1
ATOM 937 C C . GLU B 1 38 ? -0.751 21.938 3.273 1 82.19 38 GLU B C 1
ATOM 939 O O . GLU B 1 38 ? -1.898 22.344 3.475 1 82.19 38 GLU B O 1
ATOM 944 N N . ASP B 1 39 ? -0.263 21.547 2.049 1 84.94 39 ASP B N 1
ATOM 945 C CA . ASP B 1 39 ? -1.216 21.297 0.976 1 84.94 39 ASP B CA 1
ATOM 946 C C . ASP B 1 39 ? -2.035 20.031 1.265 1 84.94 39 ASP B C 1
ATOM 948 O O . ASP B 1 39 ? -1.492 18.922 1.296 1 84.94 39 ASP B O 1
ATOM 952 N N . PRO B 1 40 ? -3.312 20.203 1.562 1 86.69 40 PRO B N 1
ATOM 953 C CA . PRO B 1 40 ? -4.133 19.062 1.972 1 86.69 40 PRO B CA 1
ATOM 954 C C . PRO B 1 40 ? -4.223 17.984 0.894 1 86.69 40 PRO B C 1
ATOM 956 O O . PRO B 1 40 ? -4.664 16.859 1.17 1 86.69 40 PRO B O 1
ATOM 959 N N . ALA B 1 41 ? -3.85 18.312 -0.299 1 89.06 41 ALA B N 1
ATOM 960 C CA . ALA B 1 41 ? -3.939 17.344 -1.385 1 89.06 41 ALA B CA 1
ATOM 961 C C . ALA B 1 41 ? -2.711 16.438 -1.413 1 89.06 41 ALA B C 1
ATOM 963 O O . ALA B 1 41 ? -2.709 15.406 -2.088 1 89.06 41 ALA B O 1
ATOM 964 N N . ILE B 1 42 ? -1.682 16.812 -0.597 1 87.44 42 ILE B N 1
ATOM 965 C CA . ILE B 1 42 ? -0.416 16.078 -0.651 1 87.44 42 ILE B CA 1
ATOM 966 C C . ILE B 1 42 ? -0.243 15.25 0.617 1 87.44 42 ILE B C 1
ATOM 968 O O . ILE B 1 42 ? -0.524 15.719 1.721 1 87.44 42 ILE B O 1
ATOM 972 N N . VAL B 1 43 ? 0.082 14.008 0.468 1 87.25 43 VAL B N 1
ATOM 973 C CA . VAL B 1 43 ? 0.371 13.133 1.597 1 87.25 43 VAL B CA 1
ATOM 974 C C . VAL B 1 43 ? 1.67 12.367 1.341 1 87.25 43 VAL B C 1
ATOM 976 O O . VAL B 1 43 ? 2.01 12.078 0.192 1 87.25 43 VAL B O 1
ATOM 979 N N . THR B 1 44 ? 2.404 12.117 2.387 1 86.31 44 THR B N 1
ATOM 980 C CA . THR B 1 44 ? 3.568 11.242 2.35 1 86.31 44 THR B CA 1
ATOM 981 C C . THR B 1 44 ? 3.258 9.906 3.018 1 86.31 44 THR B C 1
ATOM 983 O O . THR B 1 44 ? 2.699 9.867 4.113 1 86.31 44 THR B O 1
ATOM 986 N N . VAL B 1 45 ? 3.539 8.805 2.283 1 88.19 45 VAL B N 1
ATOM 987 C CA . VAL B 1 45 ? 3.371 7.449 2.801 1 88.19 45 VAL B CA 1
ATOM 988 C C . VAL B 1 45 ? 4.738 6.797 2.996 1 88.19 45 VAL B C 1
ATOM 990 O O . VAL B 1 45 ? 5.617 6.918 2.141 1 88.19 45 VAL B O 1
ATOM 993 N N . ILE B 1 46 ? 4.859 6.18 4.168 1 85.44 46 ILE B N 1
ATOM 994 C CA . ILE B 1 46 ? 6.07 5.422 4.473 1 85.44 46 ILE B CA 1
ATOM 995 C C . ILE B 1 46 ? 5.711 3.967 4.766 1 85.44 46 ILE B C 1
ATOM 997 O O . ILE B 1 46 ? 4.902 3.688 5.652 1 85.44 46 ILE B O 1
ATOM 1001 N N . ILE B 1 47 ? 6.211 3.084 3.92 1 85.19 47 ILE B N 1
ATOM 1002 C CA . ILE B 1 47 ? 6.121 1.646 4.148 1 85.19 47 ILE B CA 1
ATOM 1003 C C . ILE B 1 47 ? 7.523 1.04 4.188 1 85.19 47 ILE B C 1
ATOM 1005 O O . ILE B 1 47 ? 8.234 1.04 3.178 1 85.19 47 ILE B O 1
ATOM 1009 N N . GLY B 1 48 ? 7.867 0.467 5.309 1 77.81 48 GLY B N 1
ATOM 1010 C CA . GLY B 1 48 ? 9.242 -0.003 5.426 1 77.81 48 GLY B CA 1
ATOM 1011 C C . GLY B 1 48 ? 10.266 1.081 5.156 1 77.81 48 GLY B C 1
ATOM 1012 O O . GLY B 1 48 ? 10.273 2.117 5.824 1 77.81 48 GLY B O 1
ATOM 1013 N N . LYS B 1 49 ? 11.078 0.913 4.098 1 77.25 49 LYS B N 1
ATOM 1014 C CA . LYS B 1 49 ? 12.117 1.879 3.762 1 77.25 49 LYS B CA 1
ATOM 1015 C C . LYS B 1 49 ? 11.688 2.773 2.605 1 77.25 49 LYS B C 1
ATOM 1017 O O . LYS B 1 49 ? 12.43 3.666 2.189 1 77.25 49 LYS B O 1
ATOM 1022 N N . GLU B 1 50 ? 10.523 2.506 2.131 1 80.81 50 GLU B N 1
ATOM 1023 C CA . GLU B 1 50 ? 10.008 3.285 1.009 1 80.81 50 GLU B CA 1
ATOM 1024 C C . GLU B 1 50 ? 9.211 4.492 1.495 1 80.81 50 GLU B C 1
ATOM 1026 O O . GLU B 1 50 ? 8.359 4.363 2.377 1 80.81 50 GLU B O 1
ATOM 1031 N N . GLN B 1 51 ? 9.641 5.625 0.998 1 83.12 51 GLN B N 1
ATOM 1032 C CA . GLN B 1 51 ? 8.906 6.863 1.24 1 83.12 51 GLN B CA 1
ATOM 1033 C C . GLN B 1 51 ? 8.453 7.5 -0.07 1 83.12 51 GLN B C 1
ATOM 1035 O O . GLN B 1 51 ? 9.242 7.625 -1.011 1 83.12 51 GLN B O 1
ATOM 1040 N N . ARG B 1 52 ? 7.141 7.832 -0.009 1 84.56 52 ARG B N 1
ATOM 1041 C CA . ARG B 1 52 ? 6.602 8.461 -1.211 1 84.56 52 ARG B CA 1
ATOM 1042 C C . ARG B 1 52 ? 5.711 9.641 -0.856 1 84.56 52 ARG B C 1
ATOM 1044 O O . ARG B 1 52 ? 4.82 9.531 -0.009 1 84.56 52 ARG B O 1
ATOM 1051 N N . THR B 1 53 ? 5.988 10.711 -1.544 1 85.69 53 THR B N 1
ATOM 1052 C CA . THR B 1 53 ? 5.164 11.914 -1.423 1 85.69 53 THR B CA 1
ATOM 1053 C C . THR B 1 53 ? 4.414 12.188 -2.723 1 85.69 53 THR B C 1
ATOM 1055 O O . THR B 1 53 ? 5.023 12.523 -3.74 1 85.69 53 THR B O 1
ATOM 1058 N N . LEU B 1 54 ? 3.096 11.961 -2.719 1 87.75 54 LEU B N 1
ATOM 1059 C CA . LEU B 1 54 ? 2.217 12.156 -3.865 1 87.75 54 LEU B CA 1
ATOM 1060 C C . LEU B 1 54 ? 0.908 12.812 -3.441 1 87.75 54 LEU B C 1
ATOM 1062 O O . LEU B 1 54 ? 0.698 13.086 -2.256 1 87.75 54 LEU B O 1
ATOM 1066 N N . SER B 1 55 ? 0.139 13.125 -4.422 1 86.81 55 SER B N 1
ATOM 1067 C CA . SER B 1 55 ? -1.213 13.562 -4.082 1 86.81 55 SER B CA 1
ATOM 1068 C C . SER B 1 55 ? -2.006 12.438 -3.426 1 86.81 55 SER B C 1
ATOM 1070 O O . SER B 1 55 ? -1.754 11.258 -3.688 1 86.81 55 SER B O 1
ATOM 1072 N N . ARG B 1 56 ? -3 12.797 -2.582 1 87.69 56 ARG B N 1
ATOM 1073 C CA . ARG B 1 56 ? -3.912 11.828 -1.979 1 87.69 56 ARG B CA 1
ATOM 1074 C C . ARG B 1 56 ? -4.59 10.977 -3.045 1 87.69 56 ARG B C 1
ATOM 1076 O O . ARG B 1 56 ? -4.723 9.758 -2.883 1 87.69 56 ARG B O 1
ATOM 1083 N N . ASP B 1 57 ? -4.957 11.648 -4.145 1 87 57 ASP B N 1
ATOM 1084 C CA . ASP B 1 57 ? -5.645 10.938 -5.219 1 87 57 ASP B CA 1
ATOM 1085 C C . ASP B 1 57 ? -4.719 9.914 -5.879 1 87 57 ASP B C 1
ATOM 1087 O O . ASP B 1 57 ? -5.141 8.797 -6.188 1 87 57 ASP B O 1
ATOM 1091 N N . ALA B 1 58 ? -3.492 10.297 -6.105 1 85.62 58 ALA B N 1
ATOM 1092 C CA . ALA B 1 58 ? -2.531 9.391 -6.727 1 85.62 58 ALA B CA 1
ATOM 1093 C C . ALA B 1 58 ? -2.273 8.18 -5.836 1 85.62 58 ALA B C 1
ATOM 1095 O O . ALA B 1 58 ? -2.234 7.043 -6.32 1 85.62 58 ALA B O 1
ATOM 1096 N N . HIS B 1 59 ? -2.07 8.398 -4.516 1 90.44 59 HIS B N 1
ATOM 1097 C CA . HIS B 1 59 ? -1.896 7.301 -3.574 1 90.44 59 HIS B CA 1
ATOM 1098 C C . HIS B 1 59 ? -3.121 6.391 -3.557 1 90.44 59 HIS B C 1
ATOM 1100 O O . HIS B 1 59 ? -2.99 5.164 -3.619 1 90.44 59 HIS B O 1
ATOM 1106 N N . THR B 1 60 ? -4.352 7.008 -3.463 1 89.94 60 THR B N 1
ATOM 1107 C CA . THR B 1 60 ? -5.586 6.238 -3.361 1 89.94 60 THR B CA 1
ATOM 1108 C C . THR B 1 60 ? -5.77 5.348 -4.586 1 89.94 60 THR B C 1
ATOM 1110 O O . THR B 1 60 ? -6.078 4.164 -4.461 1 89.94 60 THR B O 1
ATOM 1113 N N . GLU B 1 61 ? -5.547 5.918 -5.703 1 87.25 61 GLU B N 1
ATOM 1114 C CA . GLU B 1 61 ? -5.664 5.129 -6.922 1 87.25 61 GLU B CA 1
ATOM 1115 C C . GLU B 1 61 ? -4.621 4.016 -6.965 1 87.25 61 GLU B C 1
ATOM 1117 O O . GLU B 1 61 ? -4.945 2.863 -7.258 1 87.25 61 GLU B O 1
ATOM 1122 N N . GLY B 1 62 ? -3.361 4.426 -6.703 1 87 62 GLY B N 1
ATOM 1123 C CA . GLY B 1 62 ? -2.285 3.451 -6.73 1 87 62 GLY B CA 1
ATOM 1124 C C . GLY B 1 62 ? -2.51 2.285 -5.785 1 87 62 GLY B C 1
ATOM 1125 O O . GLY B 1 62 ? -2.389 1.124 -6.184 1 87 62 GLY B O 1
ATOM 1126 N N . PHE B 1 63 ? -2.891 2.553 -4.531 1 91.25 63 PHE B N 1
ATOM 1127 C CA . PHE B 1 63 ? -3.061 1.488 -3.551 1 91.25 63 PHE B CA 1
ATOM 1128 C C . PHE B 1 63 ? -4.344 0.71 -3.814 1 91.25 63 PHE B C 1
ATOM 1130 O O . PHE B 1 63 ? -4.434 -0.479 -3.5 1 91.25 63 PHE B O 1
ATOM 1137 N N . THR B 1 64 ? -5.383 1.327 -4.402 1 92 64 THR B N 1
ATOM 1138 C CA . THR B 1 64 ? -6.578 0.59 -4.801 1 92 64 THR B CA 1
ATOM 1139 C C . THR B 1 64 ? -6.246 -0.443 -5.871 1 92 64 THR B C 1
ATOM 1141 O O . THR B 1 64 ? -6.684 -1.594 -5.789 1 92 64 THR B O 1
ATOM 1144 N N . ARG B 1 65 ? -5.445 0.02 -6.836 1 86.44 65 ARG B N 1
ATOM 1145 C CA . ARG B 1 65 ? -5.035 -0.897 -7.895 1 86.44 65 ARG B CA 1
ATOM 1146 C C . ARG B 1 65 ? -4.148 -2.01 -7.344 1 86.44 65 ARG B C 1
ATOM 1148 O O . ARG B 1 65 ? -4.238 -3.158 -7.785 1 86.44 65 ARG B O 1
ATOM 1155 N N . LEU B 1 66 ? -3.254 -1.672 -6.426 1 88.94 66 LEU B N 1
ATOM 1156 C CA . LEU B 1 66 ? -2.406 -2.664 -5.773 1 88.94 66 LEU B CA 1
ATOM 1157 C C . LEU B 1 66 ? -3.248 -3.701 -5.039 1 88.94 66 LEU B C 1
ATOM 1159 O O . LEU B 1 66 ? -3.006 -4.902 -5.16 1 88.94 66 LEU B O 1
ATOM 1163 N N . LEU B 1 67 ? -4.242 -3.234 -4.289 1 92.25 67 LEU B N 1
ATOM 1164 C CA . LEU B 1 67 ? -5.133 -4.137 -3.564 1 92.25 67 LEU B CA 1
ATOM 1165 C C . LEU B 1 67 ? -5.855 -5.074 -4.523 1 92.25 67 LEU B C 1
ATOM 1167 O O . LEU B 1 67 ? -5.98 -6.27 -4.254 1 92.25 67 LEU B O 1
ATOM 1171 N N . ASP B 1 68 ? -6.289 -4.531 -5.602 1 88.62 68 ASP B N 1
ATOM 1172 C CA . ASP B 1 68 ? -6.961 -5.348 -6.605 1 88.62 68 ASP B CA 1
ATOM 1173 C C . ASP B 1 68 ? -6.02 -6.414 -7.168 1 88.62 68 ASP B C 1
ATOM 1175 O O . ASP B 1 68 ? -6.418 -7.562 -7.359 1 88.62 68 ASP B O 1
ATOM 1179 N N . ALA B 1 69 ? -4.766 -6 -7.434 1 85.25 69 ALA B N 1
ATOM 1180 C CA . ALA B 1 69 ? -3.766 -6.922 -7.969 1 85.25 69 ALA B CA 1
ATOM 1181 C C . ALA B 1 69 ? -3.486 -8.055 -6.984 1 85.25 69 ALA B C 1
ATOM 1183 O O . ALA B 1 69 ? -3.34 -9.211 -7.383 1 85.25 69 ALA B O 1
ATOM 1184 N N . ILE B 1 70 ? -3.389 -7.672 -5.699 1 89.62 70 ILE B N 1
ATOM 1185 C CA . ILE B 1 70 ? -3.125 -8.656 -4.656 1 89.62 70 ILE B CA 1
ATOM 1186 C C . ILE B 1 70 ? -4.234 -9.711 -4.645 1 89.62 70 ILE B C 1
ATOM 1188 O O . ILE B 1 70 ? -3.973 -10.898 -4.457 1 89.62 70 ILE B O 1
ATOM 1192 N N . LYS B 1 71 ? -5.445 -9.312 -4.793 1 89.12 71 LYS B N 1
ATOM 1193 C CA . LYS B 1 71 ? -6.602 -10.203 -4.734 1 89.12 71 LYS B CA 1
ATOM 1194 C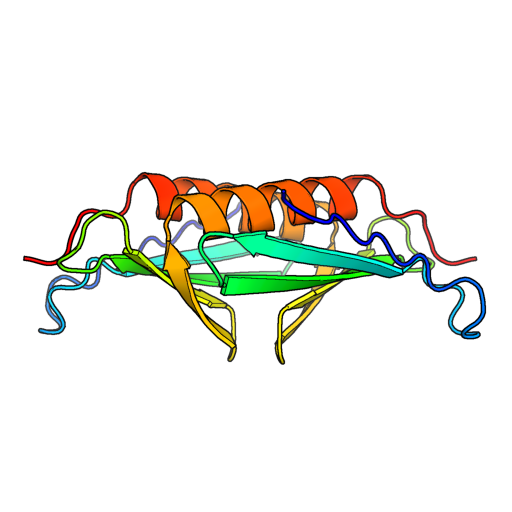 C . LYS B 1 71 ? -6.668 -11.102 -5.969 1 89.12 71 LYS B C 1
ATOM 1196 O O . LYS B 1 71 ? -7.199 -12.211 -5.91 1 89.12 71 LYS B O 1
ATOM 1201 N N . ARG B 1 72 ? -6.047 -10.688 -6.992 1 85.12 72 ARG B N 1
ATOM 1202 C CA . ARG B 1 72 ? -6.297 -11.375 -8.258 1 85.12 72 ARG B CA 1
ATOM 1203 C C . ARG B 1 72 ? -5.09 -12.211 -8.672 1 85.12 72 ARG B C 1
ATOM 1205 O O . ARG B 1 72 ? -5.207 -13.102 -9.516 1 85.12 72 ARG B O 1
ATOM 1212 N N . VAL B 1 73 ? -3.912 -11.906 -8.164 1 81.81 73 VAL B N 1
ATOM 1213 C CA . VAL B 1 73 ? -2.701 -12.555 -8.656 1 81.81 73 VAL B CA 1
ATOM 1214 C C . VAL B 1 73 ? -2.807 -14.07 -8.453 1 81.81 73 VAL B C 1
ATOM 1216 O O . VAL B 1 73 ? -3.098 -14.539 -7.352 1 81.81 73 VAL B O 1
ATOM 1219 N N . PRO B 1 74 ? -2.693 -14.781 -9.469 1 81.06 74 PRO B N 1
ATOM 1220 C CA . PRO B 1 74 ? -2.775 -16.25 -9.352 1 81.06 74 PRO B CA 1
ATOM 1221 C C . PRO B 1 74 ? -1.562 -16.844 -8.648 1 81.06 74 PRO B C 1
ATOM 1223 O O . PRO B 1 74 ? -0.523 -16.188 -8.523 1 81.06 74 PRO B O 1
ATOM 1226 N N . PRO B 1 75 ? -1.837 -18.031 -8.117 1 77.75 75 PRO B N 1
ATOM 1227 C CA . PRO B 1 75 ? -0.686 -18.734 -7.547 1 77.75 75 PRO B CA 1
ATOM 1228 C C . PRO B 1 75 ? 0.378 -19.078 -8.586 1 77.75 75 PRO B C 1
ATOM 1230 O O . PRO B 1 75 ? 0.072 -19.172 -9.781 1 77.75 75 PRO B O 1
ATOM 1233 N N . ALA B 1 76 ? 1.704 -19.109 -8.039 1 68.88 76 ALA B N 1
ATOM 1234 C CA . ALA B 1 76 ? 2.775 -19.578 -8.914 1 68.88 76 ALA B CA 1
ATOM 1235 C C . ALA B 1 76 ? 2.6 -21.062 -9.25 1 68.88 76 ALA B C 1
ATOM 1237 O O . ALA B 1 76 ? 1.997 -21.812 -8.477 1 68.88 76 ALA B O 1
ATOM 1238 N N . ARG B 1 77 ? 2.857 -21.406 -10.562 1 64.81 77 ARG B N 1
ATOM 1239 C CA . ARG B 1 77 ? 2.822 -22.797 -10.977 1 64.81 77 ARG B CA 1
ATOM 1240 C C . ARG B 1 77 ? 4.141 -23.5 -10.672 1 64.81 77 ARG B C 1
ATOM 1242 O O . ARG B 1 77 ? 5.203 -22.875 -10.695 1 64.81 77 ARG B O 1
#

Solvent-accessible surface area (backbone atoms only — not comparable to full-atom values): 8085 Å² total; per-residue (Å²): 130,64,59,74,44,72,47,63,54,73,72,58,76,74,51,29,36,28,51,27,39,42,37,51,34,96,92,34,76,39,51,36,34,30,30,19,28,70,56,69,55,34,32,33,41,31,42,86,85,27,74,45,77,41,41,44,66,42,48,48,51,36,52,51,51,48,49,52,44,59,74,61,49,47,49,21,116,128,62,56,73,45,73,47,67,52,73,77,54,75,70,51,29,38,30,49,25,38,40,35,42,33,99,93,33,77,40,52,39,35,31,29,18,28,71,56,69,56,34,33,32,42,31,42,84,87,28,74,46,77,42,41,43,66,38,49,47,52,37,52,51,52,48,49,51,44,60,74,62,49,46,50,22,117

Foldseek 3Di:
DFPWDQDQPPDDPVNWRWGWTWGQDPNDTWIKIKTADPPNQWIWIGTPPDIDIDGPVVVVVVVVVVVVCVVPPDDDD/DFPWDQDQPPPDPVNWRWGWTWGQDPNDTWIKIKTADPPNQWIWIDTPPDIDIDGPVVVVVVVVVVVVCVVPPDDDD

Radius of gyration: 15.7 Å; Cα contacts (8 Å, |Δi|>4): 346; chains: 2; bounding box: 21×46×40 Å

Secondary structure (DSSP, 8-state):
------EE--SSSS---EEEEEEEETTEEEEEEEEE-SSTTEEEEEETTEEEEEEHHHHHHHHHHHHHHHHHPPPP-/----EEEE--SSSS---EEEEEEEETTEEEEEEEEE-SSTTEEEEEETTEEEEEEHHHHHHHHHHHHHHHHHPPPP-

Sequence (154 aa):
MTKRTVKTFEERPLDHIIESETVDYDNRSFAFSVFGHEDPAIVTVIIGKEQRTLSRDAHTEGFTRLLDAIKRVPPARMTKRTVKTFEERPLDHIIESETVDYDNRSFAFSVFGHEDPAIVTVIIGKEQRTLSRDAHTEGFTRLLDAIKRVPPAR

Organism: NCBI:txid2984134